Protein AF-A0A0G1AFI8-F1 (afdb_monomer_lite)

Radius of gyration: 30.4 Å; chains: 1; bounding box: 44×52×90 Å

pLDDT: mean 73.6, std 10.45, range [52.62, 89.81]

Structure (mmCIF, N/CA/C/O backbone):
data_AF-A0A0G1AFI8-F1
#
_entry.id   AF-A0A0G1AFI8-F1
#
loop_
_atom_site.group_PDB
_atom_site.id
_atom_site.type_symbol
_atom_site.label_atom_id
_atom_site.label_alt_id
_atom_site.label_comp_id
_atom_site.label_asym_id
_atom_site.label_entity_id
_atom_site.label_seq_id
_atom_site.pdbx_PDB_ins_code
_atom_site.Cartn_x
_atom_site.Cartn_y
_atom_site.Cartn_z
_atom_site.occupancy
_atom_site.B_iso_or_equiv
_atom_site.auth_seq_id
_atom_site.auth_comp_id
_atom_site.auth_asym_id
_atom_site.auth_atom_id
_atom_site.pdbx_PDB_model_num
ATOM 1 N N . MET A 1 1 ? 7.848 -10.551 -7.841 1.00 52.62 1 MET A N 1
ATOM 2 C CA . MET A 1 1 ? 8.660 -10.180 -9.027 1.00 52.62 1 MET A CA 1
ATOM 3 C C . MET A 1 1 ? 7.864 -10.188 -10.331 1.00 52.62 1 MET A C 1
ATOM 5 O O . MET A 1 1 ? 7.995 -9.228 -11.077 1.00 52.62 1 MET A O 1
ATOM 9 N N . ALA A 1 2 ? 7.008 -11.188 -10.592 1.00 66.38 2 ALA A N 1
ATOM 10 C CA . ALA A 1 2 ? 6.223 -11.261 -11.835 1.00 66.38 2 ALA A CA 1
ATOM 11 C C . ALA A 1 2 ? 5.385 -9.996 -12.134 1.00 66.38 2 ALA A C 1
ATOM 13 O O . ALA A 1 2 ? 5.375 -9.529 -13.267 1.00 66.38 2 ALA A O 1
ATOM 14 N N . GLY A 1 3 ? 4.762 -9.383 -11.118 1.00 69.56 3 GLY A N 1
ATOM 15 C CA . GLY A 1 3 ? 3.964 -8.161 -11.298 1.00 69.56 3 GLY A CA 1
ATOM 16 C C . GLY A 1 3 ? 4.764 -6.945 -11.788 1.00 69.56 3 GLY A C 1
ATOM 17 O O . GLY A 1 3 ? 4.351 -6.290 -12.737 1.00 69.56 3 GLY A O 1
ATOM 18 N N . GLY A 1 4 ? 5.933 -6.666 -11.197 1.00 74.06 4 GLY A N 1
ATOM 19 C CA .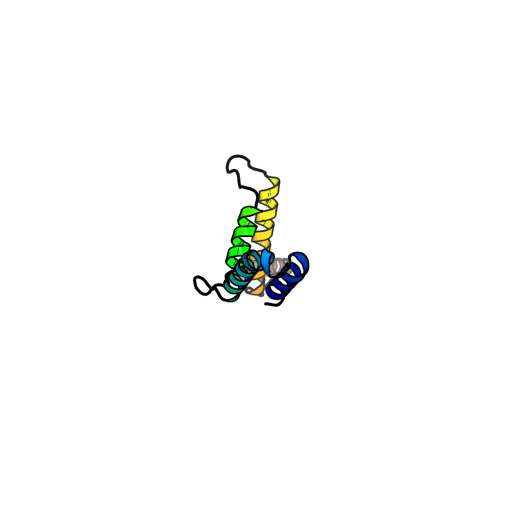 GLY A 1 4 ? 6.783 -5.533 -11.600 1.00 74.06 4 GLY A CA 1
ATOM 20 C C . GLY A 1 4 ? 7.432 -5.726 -12.974 1.00 74.06 4 GLY A C 1
ATOM 21 O O . GLY A 1 4 ? 7.512 -4.784 -13.759 1.00 74.06 4 GLY A O 1
ATOM 22 N N . ALA A 1 5 ? 7.824 -6.962 -13.302 1.00 75.38 5 ALA A N 1
ATOM 23 C CA . ALA A 1 5 ? 8.342 -7.308 -14.625 1.00 75.38 5 ALA A CA 1
ATOM 24 C C . ALA A 1 5 ? 7.262 -7.195 -15.719 1.00 75.38 5 ALA A C 1
ATOM 26 O O . ALA A 1 5 ? 7.533 -6.661 -16.792 1.00 75.38 5 ALA A O 1
ATOM 27 N N . GLY A 1 6 ? 6.026 -7.624 -15.433 1.00 79.38 6 GLY A N 1
ATOM 28 C CA . GLY A 1 6 ? 4.893 -7.482 -16.353 1.00 79.38 6 GLY A CA 1
ATOM 29 C C . GLY A 1 6 ? 4.525 -6.021 -16.622 1.00 79.38 6 GLY A C 1
ATOM 30 O O . GLY A 1 6 ? 4.312 -5.643 -17.771 1.00 79.38 6 GLY A O 1
ATOM 31 N N . LEU A 1 7 ? 4.527 -5.175 -15.588 1.00 73.75 7 LEU A N 1
ATOM 32 C CA . LEU A 1 7 ? 4.255 -3.738 -15.723 1.00 73.75 7 LEU A CA 1
ATOM 33 C C . LEU A 1 7 ? 5.344 -3.031 -16.546 1.00 73.75 7 LEU A C 1
ATOM 35 O O . LEU A 1 7 ? 5.030 -2.262 -17.450 1.00 73.75 7 LEU A O 1
ATOM 39 N N . CYS A 1 8 ? 6.616 -3.361 -16.302 1.00 72.19 8 CYS A N 1
ATOM 40 C CA . CYS A 1 8 ? 7.747 -2.887 -17.104 1.00 72.19 8 CYS A CA 1
ATOM 41 C C . CYS A 1 8 ? 7.603 -3.270 -18.590 1.00 72.19 8 CYS A C 1
ATOM 43 O O . CYS A 1 8 ? 7.758 -2.420 -19.468 1.00 72.19 8 CYS A O 1
ATOM 45 N N . PHE A 1 9 ? 7.226 -4.522 -18.873 1.00 77.56 9 PHE A N 1
ATOM 46 C CA . PHE A 1 9 ? 7.022 -5.005 -20.240 1.00 77.56 9 PHE A CA 1
ATOM 47 C C . PHE A 1 9 ? 5.867 -4.288 -20.952 1.00 77.56 9 PHE A C 1
ATOM 49 O O . PHE A 1 9 ? 6.010 -3.899 -22.109 1.00 77.56 9 PHE A O 1
ATOM 56 N N . VAL A 1 10 ? 4.745 -4.047 -20.263 1.00 79.25 10 VAL A N 1
ATOM 57 C CA . VAL A 1 10 ? 3.608 -3.295 -20.824 1.00 79.25 10 VAL A CA 1
ATOM 58 C C . VAL A 1 10 ? 4.002 -1.853 -21.154 1.00 79.25 10 VAL A C 1
ATOM 60 O O . VAL A 1 10 ? 3.690 -1.385 -22.248 1.00 79.25 10 VAL A O 1
ATOM 63 N N . LEU A 1 11 ? 4.731 -1.160 -20.269 1.00 70.44 11 LEU A N 1
ATOM 64 C CA . LEU A 1 11 ? 5.209 0.204 -20.543 1.00 70.44 11 LEU A CA 1
ATOM 65 C C . LEU A 1 11 ? 6.174 0.255 -21.729 1.00 70.44 11 LEU A C 1
ATOM 67 O O . LEU A 1 11 ? 6.058 1.142 -22.576 1.00 70.44 11 LEU A O 1
ATOM 71 N N . TYR A 1 12 ? 7.096 -0.706 -21.805 1.00 71.25 12 TYR A N 1
ATOM 72 C CA . TYR A 1 12 ? 8.016 -0.835 -22.932 1.00 71.25 12 TYR A CA 1
ATOM 73 C C . TYR A 1 12 ? 7.261 -0.984 -24.261 1.00 71.25 12 TYR A C 1
ATOM 75 O O . TYR A 1 12 ? 7.587 -0.321 -25.246 1.00 71.25 12 TYR A O 1
ATOM 83 N N . LYS A 1 13 ? 6.206 -1.808 -24.267 1.00 74.56 13 LYS A N 1
ATOM 84 C CA . LYS A 1 13 ? 5.384 -2.086 -25.451 1.00 74.56 13 LYS A CA 1
ATOM 85 C C . LYS A 1 13 ? 4.490 -0.906 -25.855 1.00 74.56 13 LYS A C 1
ATOM 87 O O . LYS A 1 13 ? 4.178 -0.785 -27.036 1.00 74.56 13 LYS A O 1
ATOM 92 N N . LEU A 1 14 ? 4.064 -0.070 -24.903 1.00 73.44 14 LEU A N 1
ATOM 93 C CA . LEU A 1 14 ? 3.134 1.039 -25.148 1.00 73.44 14 LEU A CA 1
ATOM 94 C C . LEU A 1 14 ? 3.836 2.327 -25.612 1.00 73.44 14 LEU A C 1
ATOM 96 O O . LEU A 1 14 ? 3.316 3.009 -26.488 1.00 73.44 14 LEU A O 1
ATOM 100 N N . LEU A 1 15 ? 4.992 2.669 -25.025 1.00 67.50 15 LEU A N 1
ATOM 101 C CA . LEU A 1 15 ? 5.605 4.000 -25.179 1.00 67.50 15 LEU A CA 1
ATOM 102 C C . LEU A 1 15 ? 6.921 4.005 -25.982 1.00 67.50 15 LEU A C 1
ATOM 104 O O . LEU A 1 15 ? 7.432 5.071 -26.325 1.00 67.50 15 LEU A O 1
ATOM 108 N N . GLY A 1 16 ? 7.471 2.828 -26.301 1.00 66.06 16 GLY A N 1
ATOM 109 C CA . GLY A 1 16 ? 8.782 2.695 -26.940 1.00 66.06 16 GLY A CA 1
ATOM 110 C C . GLY A 1 16 ? 9.945 3.025 -25.991 1.00 66.06 16 GLY A C 1
ATOM 111 O O . GLY A 1 16 ? 9.790 3.718 -24.986 1.00 66.06 16 GLY A O 1
ATOM 112 N N . LEU A 1 17 ? 11.144 2.511 -26.292 1.00 66.38 17 LEU A N 1
ATOM 113 C CA . LEU A 1 17 ? 12.289 2.531 -25.364 1.00 66.38 17 LEU A CA 1
ATOM 114 C C . LEU A 1 17 ? 12.752 3.952 -24.985 1.00 66.38 17 LEU A C 1
ATOM 116 O O . LEU A 1 17 ? 13.182 4.166 -23.860 1.00 66.38 17 LEU A O 1
ATOM 120 N N . ILE A 1 18 ? 12.635 4.924 -25.895 1.00 68.50 18 ILE A N 1
ATOM 121 C CA . ILE A 1 18 ? 13.213 6.268 -25.724 1.00 68.50 18 ILE A CA 1
ATOM 122 C C . ILE A 1 18 ? 12.359 7.138 -24.787 1.00 68.50 18 ILE A C 1
ATOM 124 O O . ILE A 1 18 ? 12.884 7.701 -23.831 1.00 68.50 18 ILE A O 1
ATOM 128 N N . TRP A 1 19 ? 11.040 7.205 -25.002 1.00 74.44 19 TRP A N 1
ATOM 129 C CA . TRP A 1 19 ? 10.134 7.940 -24.104 1.00 74.44 19 TRP A CA 1
ATOM 130 C C . TRP A 1 19 ? 9.779 7.144 -22.842 1.00 74.44 19 TRP A C 1
ATOM 132 O O . TRP A 1 19 ? 9.490 7.727 -21.797 1.00 74.44 19 TRP A O 1
ATOM 142 N N . GLY A 1 20 ? 9.824 5.811 -22.919 1.00 74.00 20 GLY A N 1
ATOM 143 C CA . GLY A 1 20 ? 9.515 4.910 -21.813 1.00 74.00 20 GLY A CA 1
ATOM 144 C C . GLY A 1 20 ? 10.646 4.707 -20.805 1.00 74.00 20 GLY A C 1
ATOM 145 O O . GLY A 1 20 ? 10.359 4.290 -19.688 1.00 74.00 20 GLY A O 1
ATOM 146 N N . ALA A 1 21 ? 11.908 5.007 -21.135 1.00 80.19 21 ALA A N 1
ATOM 147 C CA . ALA A 1 21 ? 13.049 4.691 -20.265 1.00 80.19 21 ALA A CA 1
ATOM 148 C C . ALA A 1 21 ? 12.934 5.295 -18.855 1.00 80.19 21 ALA A C 1
ATOM 150 O O . ALA A 1 21 ? 13.162 4.599 -17.868 1.00 80.19 21 ALA A O 1
ATOM 151 N N . ILE A 1 22 ? 12.536 6.566 -18.749 1.00 85.44 22 ILE A N 1
ATOM 152 C CA . ILE A 1 22 ? 12.399 7.274 -17.466 1.00 85.44 22 ILE A CA 1
ATOM 153 C C . ILE A 1 22 ? 11.309 6.636 -16.580 1.00 85.44 22 ILE A C 1
ATOM 155 O O . ILE A 1 22 ? 11.623 6.242 -15.452 1.00 85.44 22 ILE A O 1
ATOM 159 N N . PRO A 1 23 ? 10.049 6.474 -17.041 1.00 82.12 23 PRO A N 1
ATOM 160 C CA . PRO A 1 23 ? 9.017 5.844 -16.218 1.00 82.12 23 PRO A CA 1
ATOM 161 C C . PRO A 1 23 ? 9.302 4.362 -15.945 1.00 82.12 23 PRO A C 1
ATOM 163 O O . PRO A 1 23 ? 9.025 3.886 -14.844 1.00 82.12 23 PRO A O 1
ATOM 166 N N . ILE A 1 24 ? 9.907 3.639 -16.894 1.00 81.62 24 ILE A N 1
ATOM 167 C CA . ILE A 1 24 ? 10.320 2.243 -16.700 1.00 81.62 24 ILE A CA 1
ATOM 168 C C . ILE A 1 24 ? 11.349 2.138 -15.575 1.00 81.62 24 ILE A C 1
ATOM 170 O O . ILE A 1 24 ? 11.189 1.296 -14.693 1.00 81.62 24 ILE A O 1
ATOM 174 N N . LEU A 1 25 ? 12.368 3.002 -15.563 1.00 85.94 25 LEU A N 1
ATOM 175 C CA . LEU A 1 25 ? 13.397 2.998 -14.525 1.00 85.94 25 LEU A CA 1
ATOM 176 C C . LEU A 1 25 ? 12.802 3.310 -13.145 1.00 85.94 25 LEU A C 1
ATOM 178 O O . LEU A 1 25 ? 13.134 2.640 -12.167 1.00 85.94 25 LEU A O 1
ATOM 182 N N . ALA A 1 26 ? 11.872 4.266 -13.073 1.00 86.94 26 ALA A N 1
ATOM 183 C CA . ALA A 1 26 ? 11.169 4.596 -11.836 1.00 86.94 26 ALA A CA 1
ATOM 184 C C . ALA A 1 26 ? 10.345 3.408 -11.304 1.00 86.94 26 ALA A C 1
ATOM 186 O O . ALA A 1 26 ? 10.443 3.057 -10.129 1.00 86.94 26 ALA A O 1
ATOM 187 N N . ILE A 1 27 ? 9.573 2.744 -12.169 1.00 84.69 27 ILE A N 1
ATOM 188 C CA . ILE A 1 27 ? 8.720 1.599 -11.801 1.00 84.69 27 ILE A CA 1
ATOM 189 C C . ILE A 1 27 ? 9.550 0.359 -11.468 1.00 84.69 27 ILE A C 1
ATOM 191 O O . ILE A 1 27 ? 9.211 -0.382 -10.539 1.00 84.69 27 ILE A O 1
ATOM 195 N N . ALA A 1 28 ? 10.647 0.137 -12.192 1.00 84.44 28 ALA A N 1
ATOM 196 C CA . ALA A 1 28 ? 11.589 -0.935 -11.912 1.00 84.44 28 ALA A CA 1
ATOM 197 C C . ALA A 1 28 ? 12.249 -0.726 -10.544 1.00 84.44 28 ALA A C 1
ATOM 199 O O . ALA A 1 28 ? 12.205 -1.630 -9.709 1.00 84.44 28 ALA A O 1
ATOM 200 N N . GLY A 1 29 ? 12.768 0.478 -10.274 1.00 86.50 29 GLY A N 1
ATOM 201 C CA . GLY A 1 29 ? 13.347 0.841 -8.979 1.00 86.50 29 GLY A CA 1
ATOM 202 C C . GLY A 1 29 ? 12.341 0.705 -7.836 1.00 86.50 29 GLY A C 1
ATOM 203 O O . GLY A 1 29 ? 12.639 0.088 -6.814 1.00 86.50 29 GLY A O 1
ATOM 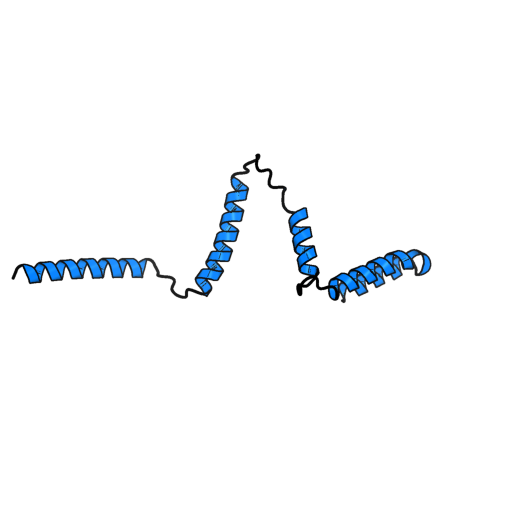204 N N . PHE A 1 30 ? 11.112 1.179 -8.040 1.00 84.56 30 PHE A N 1
ATOM 205 C CA . PHE A 1 30 ? 10.033 1.048 -7.063 1.00 84.56 30 PHE A CA 1
ATOM 206 C C . PHE A 1 30 ? 9.655 -0.417 -6.793 1.00 84.56 30 PHE A C 1
ATOM 208 O O . PHE A 1 30 ? 9.501 -0.820 -5.642 1.00 84.56 30 PHE A O 1
ATOM 215 N N . SER A 1 31 ? 9.566 -1.250 -7.834 1.00 83.81 31 SER A N 1
ATOM 216 C CA . SER A 1 31 ? 9.270 -2.685 -7.696 1.00 83.81 31 SER A CA 1
ATOM 217 C C . SER A 1 31 ? 10.371 -3.438 -6.945 1.00 83.81 31 SER A C 1
ATOM 219 O O . SER A 1 31 ? 10.088 -4.351 -6.159 1.00 83.81 31 SER A O 1
ATOM 221 N N . LEU A 1 32 ? 11.626 -3.052 -7.184 1.00 83.25 32 LEU A N 1
ATOM 222 C CA . LEU A 1 32 ? 12.794 -3.616 -6.516 1.00 83.25 32 LEU A CA 1
ATOM 223 C C . LEU A 1 32 ? 12.808 -3.214 -5.039 1.00 83.25 32 LEU A C 1
ATOM 225 O O . LEU A 1 32 ? 12.986 -4.070 -4.173 1.00 83.25 32 LEU A O 1
ATOM 229 N N . MET A 1 33 ? 12.495 -1.948 -4.749 1.00 83.38 33 MET A N 1
ATOM 230 C CA . MET A 1 33 ? 12.296 -1.460 -3.388 1.00 83.38 33 MET A CA 1
ATOM 231 C C . MET A 1 33 ? 11.169 -2.231 -2.689 1.00 83.38 33 MET A C 1
ATOM 233 O O . MET A 1 33 ? 11.390 -2.753 -1.608 1.00 83.38 33 MET A O 1
ATOM 237 N N . LEU A 1 34 ? 10.008 -2.444 -3.316 1.00 79.69 34 LEU A N 1
ATOM 238 C CA . LEU A 1 34 ? 8.921 -3.226 -2.701 1.00 79.69 34 LEU A CA 1
ATOM 239 C C . LEU A 1 34 ? 9.314 -4.651 -2.307 1.00 79.69 34 LEU A C 1
ATOM 241 O O . LEU A 1 34 ? 8.826 -5.172 -1.304 1.00 79.69 34 LEU A O 1
ATOM 245 N N . THR A 1 35 ? 10.141 -5.292 -3.131 1.00 78.12 35 THR A N 1
ATOM 246 C CA . THR A 1 35 ? 10.496 -6.704 -2.957 1.00 78.12 35 THR A CA 1
ATOM 247 C C . THR A 1 35 ? 11.652 -6.887 -1.977 1.00 78.12 35 THR A C 1
ATOM 249 O O . THR A 1 35 ? 11.625 -7.810 -1.164 1.00 78.12 35 THR A O 1
ATOM 252 N N . PHE A 1 36 ? 12.672 -6.030 -2.052 1.00 79.44 36 PHE A N 1
ATOM 253 C CA . PHE A 1 36 ? 13.919 -6.214 -1.308 1.00 79.44 36 PHE A CA 1
ATOM 254 C C . PHE A 1 36 ? 14.078 -5.267 -0.120 1.00 79.44 36 PHE A C 1
ATOM 256 O O . PHE A 1 36 ? 14.806 -5.598 0.817 1.00 79.44 36 PHE A O 1
ATOM 263 N N . TYR A 1 37 ? 13.393 -4.122 -0.108 1.00 79.31 37 TYR A N 1
ATOM 264 C CA . TYR A 1 37 ? 13.441 -3.208 1.026 1.00 79.31 37 TYR A CA 1
ATOM 265 C C . TYR A 1 37 ? 12.622 -3.789 2.182 1.00 79.31 37 TYR A C 1
ATOM 267 O O . TYR A 1 37 ? 11.441 -4.108 2.049 1.00 79.31 37 TYR A O 1
ATOM 275 N N . ARG A 1 38 ? 13.271 -3.965 3.332 1.00 74.81 38 ARG A N 1
ATOM 276 C CA . ARG A 1 38 ? 12.654 -4.475 4.561 1.00 74.81 38 ARG A CA 1
ATOM 277 C C . ARG A 1 38 ? 12.979 -3.550 5.725 1.00 74.81 38 ARG A C 1
ATOM 279 O O . ARG A 1 38 ? 13.935 -3.809 6.457 1.00 74.81 38 ARG A O 1
ATOM 286 N N . PRO A 1 39 ? 12.218 -2.460 5.913 1.00 72.62 39 PRO A N 1
ATOM 287 C CA . PRO A 1 39 ? 12.395 -1.631 7.090 1.00 72.62 39 PRO A CA 1
ATOM 288 C C . PRO A 1 39 ? 12.027 -2.445 8.340 1.00 72.62 39 PRO A C 1
ATOM 290 O O . PRO A 1 39 ? 10.948 -3.033 8.428 1.00 72.62 39 PRO A O 1
ATOM 293 N N . ASN A 1 40 ? 12.945 -2.494 9.308 1.00 76.81 40 ASN A N 1
ATOM 294 C CA . ASN A 1 40 ? 12.738 -3.129 10.612 1.00 76.81 40 ASN A CA 1
ATOM 295 C C . ASN A 1 40 ? 12.338 -4.624 10.548 1.00 76.81 40 ASN A C 1
ATOM 297 O O . ASN A 1 40 ? 11.423 -5.061 11.245 1.00 76.81 40 ASN A O 1
ATOM 301 N N . ASN A 1 41 ? 12.985 -5.404 9.670 1.00 76.38 41 ASN A N 1
ATOM 302 C CA . ASN A 1 41 ? 12.709 -6.833 9.426 1.00 76.38 41 ASN A CA 1
ATOM 303 C C . ASN A 1 41 ? 11.279 -7.170 8.961 1.00 76.38 41 ASN A C 1
ATOM 305 O O . ASN A 1 41 ? 10.932 -8.348 8.854 1.00 76.38 41 ASN A O 1
ATOM 309 N N . LYS A 1 42 ? 10.451 -6.175 8.624 1.00 78.94 42 LYS A N 1
ATOM 310 C CA . LYS A 1 42 ? 9.114 -6.400 8.064 1.00 78.94 42 LYS A CA 1
ATOM 311 C C . LYS A 1 42 ? 9.122 -6.173 6.550 1.00 78.94 42 LYS A C 1
ATOM 313 O O . LYS A 1 42 ? 9.781 -5.246 6.078 1.00 78.94 42 LYS A O 1
ATOM 318 N N . PRO A 1 43 ? 8.410 -7.006 5.771 1.00 83.06 43 PRO A N 1
ATOM 319 C CA . PRO A 1 43 ? 8.270 -6.801 4.332 1.00 83.06 43 PRO A CA 1
ATOM 320 C C . PRO A 1 43 ? 7.584 -5.458 4.052 1.00 83.06 43 PRO A C 1
ATOM 322 O O . PRO A 1 43 ? 6.553 -5.148 4.651 1.00 83.06 43 PRO A O 1
ATOM 325 N N . PHE A 1 44 ? 8.153 -4.654 3.144 1.00 81.00 44 PHE A N 1
ATOM 326 C CA . PHE A 1 44 ? 7.643 -3.316 2.805 1.00 81.00 44 PHE A CA 1
ATOM 327 C C . PHE A 1 44 ? 6.200 -3.337 2.290 1.00 81.00 44 PHE A C 1
ATOM 329 O O . PHE A 1 44 ? 5.462 -2.371 2.479 1.00 81.00 44 PHE A O 1
ATOM 336 N N . ILE A 1 45 ? 5.757 -4.469 1.733 1.00 82.62 45 ILE A N 1
ATOM 337 C CA . ILE A 1 45 ? 4.361 -4.675 1.338 1.00 82.62 45 ILE A CA 1
ATOM 338 C C . ILE A 1 45 ? 3.387 -4.444 2.502 1.00 82.62 45 ILE A C 1
ATOM 340 O O . ILE A 1 45 ? 2.363 -3.802 2.300 1.00 82.62 45 ILE A O 1
ATOM 344 N N . ASN A 1 46 ? 3.740 -4.843 3.729 1.00 84.19 46 ASN A N 1
ATOM 345 C CA . ASN A 1 46 ? 2.889 -4.651 4.905 1.00 84.19 46 ASN A CA 1
ATOM 346 C C . ASN A 1 46 ? 2.788 -3.169 5.285 1.00 84.19 46 ASN A C 1
ATOM 348 O O . ASN A 1 46 ? 1.766 -2.722 5.800 1.00 84.19 46 ASN A O 1
ATOM 352 N N . MET A 1 47 ? 3.850 -2.395 5.042 1.00 85.06 47 MET A N 1
ATOM 353 C CA . MET A 1 47 ? 3.846 -0.953 5.281 1.00 85.06 47 MET A CA 1
ATOM 354 C C . MET A 1 47 ? 2.939 -0.238 4.277 1.00 85.06 47 MET A C 1
ATOM 356 O 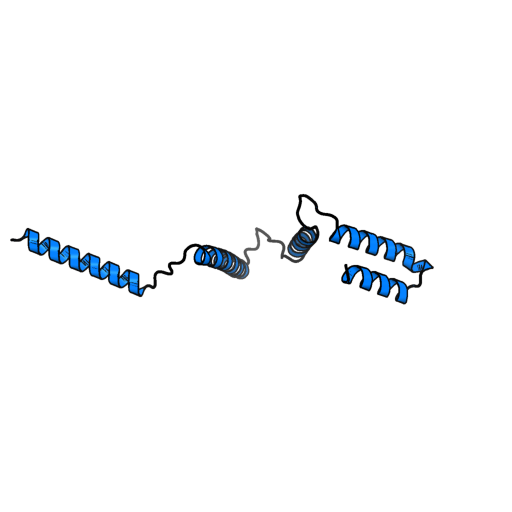O . MET A 1 47 ? 2.139 0.609 4.673 1.00 85.06 47 MET A O 1
ATOM 360 N N . ILE A 1 48 ? 3.011 -0.621 2.999 1.00 86.81 48 ILE A N 1
ATOM 361 C CA . ILE A 1 48 ? 2.098 -0.117 1.965 1.00 86.81 48 ILE A CA 1
ATOM 362 C C . ILE A 1 48 ? 0.662 -0.524 2.264 1.00 86.81 48 ILE A C 1
ATOM 364 O O . ILE A 1 48 ? -0.226 0.314 2.176 1.00 86.81 48 ILE A O 1
ATOM 368 N N . GLU A 1 49 ? 0.424 -1.775 2.650 1.00 86.94 49 GLU A N 1
ATOM 369 C CA . GLU A 1 49 ? -0.907 -2.259 3.010 1.00 86.94 49 GLU A CA 1
ATOM 370 C C . GLU A 1 49 ? -1.490 -1.455 4.176 1.00 86.94 49 GLU A C 1
ATOM 372 O O . GLU A 1 49 ? -2.634 -1.006 4.111 1.00 86.94 49 GLU A O 1
ATOM 377 N N . ALA A 1 50 ? -0.695 -1.199 5.218 1.00 86.25 50 ALA A N 1
ATOM 378 C CA . ALA A 1 50 ? -1.113 -0.374 6.344 1.00 86.25 50 ALA A CA 1
ATOM 379 C C . ALA A 1 50 ? -1.403 1.076 5.924 1.00 86.25 50 ALA A C 1
ATOM 381 O O . ALA A 1 50 ? -2.418 1.640 6.336 1.00 86.25 50 ALA A O 1
ATOM 382 N N . GLY A 1 51 ? -0.553 1.669 5.080 1.00 86.12 51 GLY A N 1
ATOM 383 C CA . GLY A 1 51 ? -0.759 3.014 4.537 1.00 86.12 51 GLY A CA 1
ATOM 384 C C . GLY A 1 51 ? -2.007 3.109 3.657 1.00 86.12 51 GLY A C 1
ATOM 385 O O . GLY A 1 51 ? -2.810 4.026 3.814 1.00 86.12 51 GLY A O 1
ATOM 386 N N . PHE A 1 52 ? -2.224 2.121 2.789 1.00 88.75 52 PHE A N 1
ATOM 387 C CA . PHE A 1 52 ? -3.406 2.027 1.938 1.00 88.75 52 PHE A CA 1
ATOM 388 C C . PHE A 1 52 ? -4.671 1.851 2.777 1.00 88.75 52 PHE A C 1
ATOM 390 O O . PHE A 1 52 ? -5.635 2.595 2.616 1.00 88.75 52 PHE A O 1
ATOM 397 N N . LYS A 1 53 ? -4.641 0.941 3.757 1.00 86.25 53 LYS A N 1
ATOM 398 C CA . LYS A 1 53 ? -5.730 0.753 4.719 1.00 86.25 53 LYS A CA 1
ATOM 399 C C . LYS A 1 53 ? -6.019 2.043 5.474 1.00 86.25 53 LYS A C 1
ATOM 401 O O . LYS A 1 53 ? -7.184 2.367 5.645 1.00 86.25 53 LYS A O 1
ATOM 406 N N . TYR A 1 54 ? -5.004 2.793 5.898 1.00 84.38 54 TYR A N 1
ATOM 407 C CA . TYR A 1 54 ? -5.193 4.092 6.546 1.00 84.38 54 TYR A CA 1
ATOM 408 C C . TYR A 1 54 ? -5.847 5.119 5.612 1.00 84.38 54 TYR A C 1
ATOM 410 O O . TYR A 1 54 ? -6.758 5.824 6.036 1.00 84.38 54 TYR A O 1
ATOM 418 N N . PHE A 1 55 ? -5.429 5.170 4.346 1.00 86.44 55 PHE A N 1
ATOM 419 C CA . PHE A 1 55 ? -5.974 6.101 3.359 1.00 86.44 55 PHE A CA 1
ATOM 420 C C . PHE A 1 55 ? -7.430 5.786 2.982 1.00 86.44 55 PHE A C 1
ATOM 422 O O . PHE A 1 55 ? -8.255 6.691 2.888 1.00 86.44 55 PHE A O 1
ATOM 429 N N . THR A 1 56 ? -7.766 4.505 2.800 1.00 86.25 56 THR A N 1
ATOM 430 C CA . THR A 1 56 ? -9.131 4.056 2.476 1.00 86.25 56 THR A CA 1
ATOM 431 C C . THR A 1 56 ? -10.049 4.036 3.700 1.00 86.25 56 THR A C 1
ATOM 433 O O . THR A 1 56 ? -11.274 4.104 3.566 1.00 86.25 56 THR A O 1
ATOM 436 N N . LYS A 1 57 ? -9.497 3.928 4.914 1.00 77.81 57 LYS A N 1
ATOM 437 C CA . LYS A 1 57 ? -10.301 3.930 6.137 1.00 77.81 57 LYS A CA 1
ATOM 438 C C . LYS A 1 57 ? -10.907 5.316 6.340 1.00 77.81 57 LYS A C 1
ATOM 440 O O . LYS A 1 57 ? -10.234 6.339 6.263 1.00 77.81 57 LYS A O 1
ATOM 445 N N . ASN A 1 58 ? -12.205 5.341 6.634 1.00 73.31 58 ASN A N 1
ATOM 446 C CA . ASN A 1 58 ? -12.906 6.585 6.931 1.00 73.31 58 ASN A CA 1
ATOM 447 C C . ASN A 1 58 ? -12.217 7.320 8.084 1.00 73.31 58 ASN A C 1
ATOM 449 O O . ASN A 1 58 ? -11.949 6.721 9.131 1.00 73.31 58 ASN A O 1
ATOM 453 N N . LYS A 1 59 ? -11.972 8.623 7.897 1.00 72.00 59 LYS A N 1
ATOM 454 C CA . LYS A 1 59 ? -11.465 9.498 8.954 1.00 72.00 59 LYS A CA 1
ATOM 455 C C . LYS A 1 59 ? -12.435 9.417 10.128 1.00 72.00 59 LYS A C 1
ATOM 457 O O . LYS A 1 59 ? -13.612 9.754 9.995 1.00 72.00 59 LYS A O 1
ATOM 462 N N . LEU A 1 60 ? -11.953 8.900 11.256 1.00 66.69 60 LEU A N 1
ATOM 463 C CA . LEU A 1 60 ? -12.750 8.757 12.465 1.00 66.69 60 LEU A CA 1
ATOM 464 C C . LEU A 1 60 ? -12.918 10.150 13.072 1.00 66.69 60 LEU A C 1
ATOM 466 O O . LEU A 1 60 ? -12.120 10.596 13.892 1.00 66.69 60 LEU A O 1
ATOM 470 N N . TYR A 1 61 ? -13.933 10.874 12.611 1.00 69.50 61 TYR A N 1
ATOM 471 C CA . TYR A 1 61 ? -14.321 12.132 13.225 1.00 69.50 61 TYR A CA 1
ATOM 472 C C . TYR A 1 61 ? -14.806 11.827 14.641 1.00 69.50 61 TYR A C 1
ATOM 474 O O . TYR A 1 61 ? -15.902 11.306 14.831 1.00 69.50 61 TYR A O 1
ATOM 482 N N . ILE A 1 62 ? -13.990 12.172 15.638 1.00 69.31 62 ILE A N 1
ATOM 483 C CA . ILE A 1 62 ? -14.279 11.992 17.074 1.00 69.31 62 ILE A CA 1
ATOM 484 C C . ILE A 1 62 ? -15.631 12.607 17.478 1.00 69.31 62 ILE A C 1
ATOM 486 O O . ILE A 1 62 ? -16.260 12.171 18.441 1.00 69.31 62 ILE A O 1
ATOM 490 N N . TRP A 1 63 ? -16.093 13.600 16.715 1.00 71.75 63 TRP A N 1
ATOM 491 C CA . TRP A 1 63 ? -17.345 14.314 16.944 1.00 71.75 63 TRP A CA 1
ATOM 492 C C . TRP A 1 63 ? -18.570 13.686 16.254 1.00 71.75 63 TRP A C 1
ATOM 494 O O . TRP A 1 63 ? -19.691 13.836 16.736 1.00 71.75 63 TRP A O 1
ATOM 504 N N . LYS A 1 64 ? -18.386 12.917 15.171 1.00 62.34 64 LYS A N 1
ATOM 505 C CA . LYS A 1 64 ? -19.484 12.273 14.434 1.00 62.34 64 LYS A CA 1
ATOM 506 C C . LYS A 1 64 ? -19.576 10.802 14.840 1.00 62.34 64 LYS A C 1
ATOM 508 O O . LYS A 1 64 ? -19.003 9.920 14.204 1.00 62.34 64 LYS A O 1
ATOM 513 N N . LYS A 1 65 ? -20.285 10.542 15.944 1.00 62.78 65 LYS A N 1
ATOM 514 C CA . LYS A 1 65 ? -20.559 9.185 16.445 1.00 62.78 65 LYS A CA 1
ATOM 515 C C . LYS A 1 65 ? -21.572 8.482 15.539 1.00 62.78 65 LYS A C 1
ATOM 517 O O . LYS A 1 65 ? -22.761 8.438 15.838 1.00 62.78 65 LYS A O 1
ATOM 522 N N . ASP A 1 66 ? -21.083 7.920 14.443 1.00 64.75 66 ASP A N 1
ATOM 523 C CA . ASP A 1 66 ? -21.829 6.983 13.607 1.00 64.75 66 ASP A CA 1
ATOM 524 C C . ASP A 1 66 ? -22.021 5.677 14.406 1.00 64.75 66 ASP A C 1
ATOM 526 O O . ASP A 1 66 ? -21.119 4.837 14.507 1.00 64.75 66 ASP A O 1
ATOM 530 N N . LYS A 1 67 ? -23.165 5.557 15.095 1.00 59.84 67 LYS A N 1
ATOM 531 C CA . LYS A 1 67 ? -23.434 4.480 16.069 1.00 59.84 67 LYS A CA 1
ATOM 532 C C . LYS A 1 67 ? -23.404 3.085 15.428 1.00 59.84 67 LYS A C 1
ATOM 534 O O . LYS A 1 67 ? -23.030 2.121 16.099 1.00 59.84 67 LYS A O 1
ATOM 539 N N . ASP A 1 68 ? -23.697 2.994 14.133 1.00 61.03 68 ASP A N 1
ATOM 540 C CA . ASP A 1 68 ? -23.815 1.722 13.419 1.00 61.03 68 ASP A CA 1
ATOM 541 C C . ASP A 1 68 ? -22.461 1.140 12.990 1.00 61.03 68 ASP A C 1
ATOM 543 O O . ASP A 1 68 ? -22.258 -0.075 13.048 1.00 61.03 68 ASP A O 1
ATOM 547 N N . LYS A 1 69 ? -21.473 1.981 12.650 1.00 60.56 69 LYS A N 1
ATOM 548 C CA . LYS A 1 69 ? -20.145 1.491 12.229 1.00 60.56 69 LYS A CA 1
ATOM 549 C C . LYS A 1 69 ? -19.294 0.988 13.395 1.00 60.56 69 LYS A C 1
ATOM 551 O O . LYS A 1 69 ? -18.577 0.001 13.245 1.00 60.56 69 LYS A O 1
ATOM 556 N N . ILE A 1 70 ? -19.412 1.605 14.574 1.00 60.06 70 ILE A N 1
ATOM 557 C CA . ILE A 1 70 ? -18.638 1.206 15.763 1.00 60.06 70 ILE A CA 1
ATOM 558 C C . ILE A 1 70 ? -19.090 -0.167 16.288 1.00 60.06 70 ILE A C 1
ATOM 560 O O . ILE A 1 70 ? -18.267 -0.939 16.785 1.00 60.06 70 ILE A O 1
ATOM 564 N N . LYS A 1 71 ? -20.383 -0.503 16.174 1.00 59.50 71 LYS A N 1
ATOM 565 C CA . LYS A 1 71 ? -20.896 -1.815 16.596 1.00 59.50 71 LYS A CA 1
ATOM 566 C C . LYS A 1 71 ? -20.302 -2.937 15.742 1.00 59.50 71 LYS A C 1
ATOM 568 O O . LYS A 1 71 ? -19.851 -3.927 16.306 1.00 59.50 71 LYS A O 1
ATOM 573 N N . ASN A 1 72 ? -20.231 -2.743 14.425 1.00 62.03 72 ASN A N 1
ATOM 574 C CA . ASN A 1 72 ? -19.724 -3.747 13.488 1.00 62.03 72 ASN A CA 1
ATOM 575 C C . ASN A 1 72 ? -18.209 -3.967 13.611 1.00 62.03 72 ASN A C 1
ATOM 577 O O . ASN A 1 72 ? -17.776 -5.115 13.668 1.00 62.03 72 ASN A O 1
ATOM 581 N N . ASP A 1 73 ? -17.412 -2.900 13.741 1.00 63.91 73 ASP A N 1
ATOM 582 C CA . ASP A 1 73 ? -15.953 -3.024 13.911 1.00 63.91 73 ASP A CA 1
ATOM 583 C C . ASP A 1 73 ? -15.587 -3.661 15.260 1.00 63.91 73 ASP A C 1
ATOM 585 O O . ASP A 1 73 ? -14.720 -4.533 15.316 1.00 63.91 73 ASP A O 1
ATOM 589 N N . ARG A 1 74 ? -16.292 -3.311 16.349 1.00 60.81 74 ARG A N 1
ATOM 590 C CA . ARG A 1 74 ? -16.092 -3.978 17.647 1.00 60.81 74 ARG A CA 1
ATOM 591 C C . ARG A 1 74 ? -16.497 -5.444 17.613 1.00 60.81 74 ARG A C 1
ATOM 593 O O . ARG A 1 74 ? -15.801 -6.257 18.206 1.00 60.81 74 ARG A O 1
ATOM 600 N N . MET A 1 75 ? -17.575 -5.793 16.911 1.00 59.31 75 MET A N 1
ATOM 601 C CA . MET A 1 75 ? -17.983 -7.192 16.750 1.00 59.31 75 MET A CA 1
ATOM 602 C C . MET A 1 75 ? -16.955 -7.984 15.935 1.00 59.31 75 MET A C 1
ATOM 604 O O . MET A 1 75 ? -16.679 -9.132 16.263 1.00 59.31 75 MET A O 1
ATOM 608 N N . ARG A 1 76 ? -16.342 -7.368 14.914 1.00 63.44 76 ARG A N 1
ATOM 609 C CA . ARG A 1 76 ? -15.294 -8.000 14.099 1.00 63.44 76 ARG A CA 1
ATOM 610 C C . ARG A 1 76 ? -14.014 -8.244 14.893 1.00 63.44 76 ARG A C 1
ATOM 612 O O . ARG A 1 76 ? -13.539 -9.371 14.910 1.00 63.44 76 ARG A O 1
ATOM 619 N N . ILE A 1 77 ? -13.525 -7.227 15.607 1.00 66.88 77 ILE A N 1
ATOM 620 C CA . ILE A 1 77 ? -12.326 -7.335 16.455 1.00 66.88 77 ILE A CA 1
ATOM 621 C C . ILE A 1 77 ? -12.566 -8.319 17.608 1.00 66.88 77 ILE A C 1
ATOM 623 O O . ILE A 1 77 ? -11.697 -9.132 17.912 1.00 66.88 77 ILE A O 1
ATOM 627 N N . ALA A 1 78 ? -13.756 -8.297 18.220 1.00 63.78 78 ALA A N 1
ATOM 628 C CA . ALA A 1 78 ? -14.131 -9.246 19.266 1.00 63.78 78 ALA A CA 1
ATOM 629 C C . ALA A 1 78 ? -14.246 -10.682 18.736 1.00 63.78 78 ALA A C 1
ATOM 631 O O . ALA A 1 78 ? -13.884 -11.608 19.445 1.00 63.78 78 ALA A O 1
ATOM 632 N N . ASN A 1 79 ? -14.721 -10.890 17.505 1.00 63.12 79 ASN A N 1
ATOM 633 C CA . ASN A 1 79 ? -14.788 -12.225 16.909 1.00 63.12 79 ASN A CA 1
ATOM 634 C C . ASN A 1 79 ? -13.403 -12.756 16.522 1.00 63.12 79 ASN A C 1
ATOM 636 O O . ASN A 1 79 ? -13.143 -13.935 16.719 1.00 63.12 79 ASN A O 1
ATOM 640 N N . GLU A 1 80 ? -12.514 -11.906 16.008 1.00 62.34 80 GLU A N 1
ATOM 641 C CA . GLU A 1 80 ? -11.141 -12.279 15.639 1.00 62.34 80 GLU A CA 1
ATOM 642 C C . GLU A 1 80 ? -10.333 -12.675 16.888 1.00 62.34 80 GLU A C 1
ATOM 644 O O . GLU A 1 80 ? -9.843 -13.797 16.974 1.00 62.34 80 GLU A O 1
ATOM 649 N N . SER A 1 81 ? -10.369 -11.843 17.935 1.00 60.84 81 SER A N 1
ATOM 650 C CA . SER A 1 81 ? -9.748 -12.149 19.237 1.00 60.84 81 SER A CA 1
ATOM 651 C C . SER A 1 81 ? -10.410 -13.315 19.983 1.00 60.84 81 SER A C 1
ATOM 653 O O . SER A 1 81 ? -9.728 -14.097 20.641 1.00 60.84 81 SER A O 1
ATOM 655 N N . LYS A 1 82 ? -11.732 -13.493 19.866 1.00 59.72 82 LYS A N 1
ATOM 656 C CA . LYS A 1 82 ? -12.435 -14.654 20.430 1.00 59.72 82 LYS A CA 1
ATOM 657 C C . LYS A 1 82 ? -12.063 -15.945 19.708 1.00 59.72 82 LYS A C 1
ATOM 659 O O . LYS A 1 82 ? -11.937 -16.963 20.371 1.00 59.72 82 LYS A O 1
ATOM 664 N N . ASN A 1 83 ? -11.883 -15.934 18.390 1.00 59.25 83 ASN A N 1
ATOM 665 C CA . ASN A 1 83 ? -11.472 -17.130 17.652 1.00 59.25 83 ASN A CA 1
ATOM 666 C C . ASN A 1 83 ? -10.027 -17.533 17.980 1.00 59.25 83 ASN A C 1
ATOM 668 O O . ASN A 1 83 ? -9.761 -18.722 18.124 1.00 59.25 83 ASN A O 1
ATOM 672 N N . GLU A 1 84 ? -9.130 -16.564 18.177 1.00 59.84 84 GLU A N 1
ATOM 673 C CA . GLU A 1 84 ? -7.757 -16.813 18.640 1.00 59.84 84 GLU A CA 1
ATOM 674 C C . GLU A 1 84 ? -7.737 -17.358 20.079 1.00 59.84 84 GLU A C 1
ATOM 676 O O . GLU A 1 84 ? -7.164 -18.417 20.331 1.00 59.84 84 GLU A O 1
ATOM 681 N N . ALA A 1 85 ? -8.473 -16.730 21.004 1.00 59.06 85 ALA A N 1
ATOM 682 C CA . ALA A 1 85 ? -8.572 -17.194 22.391 1.00 59.06 85 ALA A CA 1
ATOM 683 C C . ALA A 1 85 ? -9.301 -18.546 22.535 1.00 59.06 85 ALA A C 1
ATOM 685 O O . ALA A 1 85 ? -8.975 -19.340 23.414 1.00 59.06 85 ALA A O 1
ATOM 686 N N . MET A 1 86 ? -10.286 -18.842 21.678 1.00 55.22 86 MET A N 1
ATOM 687 C CA . MET A 1 86 ? -10.989 -20.134 21.667 1.00 55.22 86 MET A CA 1
ATOM 688 C C . MET A 1 86 ? -10.178 -21.253 20.999 1.00 55.22 86 MET A C 1
ATOM 690 O O . MET A 1 86 ? -10.451 -22.421 21.272 1.00 55.22 86 MET A O 1
ATOM 694 N N . GLY A 1 87 ? -9.208 -20.917 20.140 1.00 57.38 87 GLY A N 1
ATOM 695 C CA . GLY A 1 87 ? -8.255 -21.875 19.573 1.00 57.38 87 GLY A CA 1
ATOM 696 C C . GLY A 1 87 ? -7.196 -22.326 20.582 1.00 57.38 87 GLY A C 1
ATOM 697 O O . GLY A 1 87 ? -6.770 -23.477 20.541 1.00 57.38 87 GLY A O 1
ATOM 698 N N . GLU A 1 88 ? -6.822 -21.448 21.516 1.00 56.47 88 GLU A N 1
ATOM 699 C CA . GLU A 1 88 ? -5.840 -21.729 22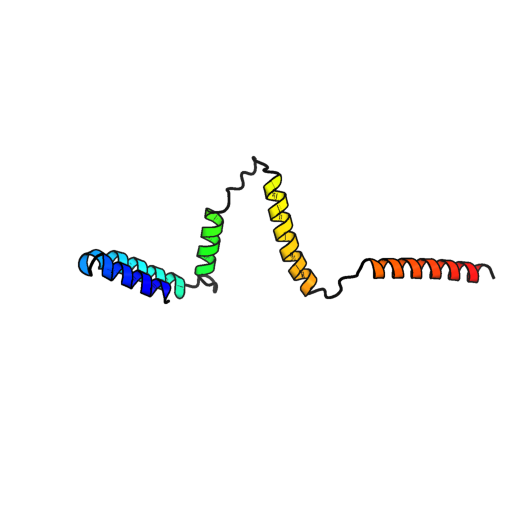.573 1.00 56.47 88 GLU A CA 1
ATOM 700 C C . GLU A 1 88 ? -6.484 -22.348 23.832 1.00 56.47 88 GLU A C 1
ATOM 702 O O . GLU A 1 88 ? -5.899 -23.208 24.489 1.00 56.47 88 GLU A O 1
ATOM 707 N N . LEU A 1 89 ? -7.733 -21.983 24.140 1.00 56.69 89 LEU A N 1
ATOM 708 C CA . LEU A 1 89 ? -8.469 -22.445 25.318 1.00 56.69 89 LEU A CA 1
ATOM 709 C C . LEU A 1 89 ? -9.507 -23.499 24.908 1.00 56.69 89 LEU A C 1
ATOM 711 O O . LEU A 1 89 ? -10.710 -23.245 24.833 1.00 56.69 89 LEU A O 1
ATOM 715 N N . GLY A 1 90 ? -9.008 -24.699 24.604 1.00 53.47 90 GLY A N 1
ATOM 716 C CA . GLY A 1 90 ? -9.749 -25.860 24.098 1.00 53.47 90 GLY A CA 1
ATOM 717 C C . GLY A 1 90 ? -10.799 -26.471 25.037 1.00 53.47 90 GLY A C 1
ATOM 718 O O . GLY A 1 90 ? -10.889 -27.690 25.140 1.00 53.47 90 GLY A O 1
ATOM 719 N N . MET A 1 91 ? -11.628 -25.672 25.711 1.00 57.47 91 MET A N 1
ATOM 720 C CA . MET A 1 91 ? -12.809 -26.151 26.432 1.00 57.47 91 MET A CA 1
ATOM 721 C C . MET A 1 91 ? -13.966 -25.171 26.267 1.00 57.47 91 MET A C 1
ATOM 723 O O . MET A 1 91 ? -14.226 -24.297 27.091 1.00 57.47 91 MET A O 1
ATOM 727 N N . LYS A 1 92 ? -14.732 -25.360 25.192 1.00 60.91 92 LYS A N 1
ATOM 728 C CA . LYS A 1 92 ? -16.051 -24.748 25.051 1.00 60.91 92 LYS A CA 1
ATOM 729 C C . LYS A 1 92 ? -16.993 -25.452 26.039 1.00 60.91 92 LYS A C 1
ATOM 731 O O . LYS A 1 92 ? -17.594 -26.473 25.708 1.00 60.91 92 LYS A O 1
ATOM 736 N N . LEU A 1 93 ? -17.077 -24.954 27.275 1.00 65.69 93 LEU A N 1
ATOM 737 C CA . LEU A 1 93 ? -18.051 -25.425 28.264 1.00 65.69 93 LEU A CA 1
ATOM 738 C C . LEU A 1 93 ? -19.460 -25.176 27.706 1.00 65.69 93 LEU A C 1
ATOM 740 O O . LEU A 1 93 ? -19.958 -24.054 27.690 1.00 65.69 93 LEU A O 1
ATOM 744 N N . SER A 1 94 ? -20.079 -26.230 27.170 1.00 70.25 94 SER A N 1
ATOM 745 C CA . SER A 1 94 ? -21.475 -26.205 26.731 1.00 70.25 94 SER A CA 1
ATOM 746 C C . SER A 1 94 ? -22.364 -25.887 27.932 1.00 70.25 94 SER A C 1
ATOM 748 O O . SER A 1 94 ? -22.150 -26.444 29.008 1.00 70.25 94 SER A O 1
ATOM 750 N N . GLY A 1 95 ? -23.380 -25.036 27.757 1.00 72.94 95 GLY A N 1
ATOM 751 C CA . GLY A 1 95 ? -24.313 -24.661 28.829 1.00 72.94 95 GLY A CA 1
ATOM 752 C C . GLY A 1 95 ? -24.968 -25.860 29.531 1.00 72.94 95 GLY A C 1
ATOM 753 O O . GLY A 1 95 ? -25.324 -25.762 30.701 1.00 72.94 95 GLY A O 1
ATOM 754 N N . SER A 1 96 ? -25.039 -27.019 28.865 1.00 74.62 96 SER A N 1
ATOM 755 C CA . SER A 1 96 ? -25.449 -28.285 29.480 1.00 74.62 96 SER A CA 1
ATOM 756 C C . SER A 1 96 ? -24.531 -28.728 30.629 1.00 74.62 96 SER A C 1
ATOM 758 O O . SER A 1 96 ? -25.033 -29.086 31.685 1.00 74.62 96 SER A O 1
ATOM 760 N N . LYS A 1 97 ? -23.203 -28.617 30.479 1.00 74.25 97 LYS A N 1
ATOM 761 C CA . LYS A 1 97 ? -22.226 -29.019 31.509 1.00 74.25 97 LYS A CA 1
ATOM 762 C C . LYS A 1 97 ? -22.254 -28.109 32.740 1.00 74.25 97 LYS A C 1
ATOM 764 O O . LYS A 1 97 ? -22.066 -28.586 33.851 1.00 74.25 97 LYS A O 1
ATOM 769 N N . LEU A 1 98 ? -22.498 -26.809 32.551 1.00 84.94 98 LEU A N 1
ATOM 770 C CA . LEU A 1 98 ? -22.659 -25.862 33.663 1.00 84.94 98 LEU A CA 1
ATOM 771 C C . LEU A 1 98 ? -23.920 -26.166 34.479 1.00 84.94 98 LEU A C 1
ATOM 773 O O . LEU A 1 98 ? -23.895 -26.076 35.703 1.00 84.94 98 LEU A O 1
ATOM 777 N N . ARG A 1 99 ? -25.006 -26.562 33.805 1.00 83.62 99 ARG A N 1
ATOM 778 C CA . ARG A 1 99 ? -26.256 -26.950 34.464 1.00 83.62 99 ARG A CA 1
ATOM 779 C C . ARG A 1 99 ? -26.108 -28.249 35.255 1.00 83.62 99 ARG A C 1
ATOM 781 O O . ARG A 1 99 ? -26.581 -28.305 36.384 1.00 83.62 99 ARG A O 1
ATOM 788 N N . ASP A 1 100 ? -25.420 -29.244 34.700 1.00 85.62 100 ASP A N 1
ATOM 789 C CA . ASP A 1 100 ? -25.156 -30.506 35.403 1.00 85.62 100 ASP A CA 1
ATOM 790 C C . ASP A 1 100 ? -24.277 -30.285 36.646 1.00 85.62 100 ASP A C 1
ATOM 792 O O . ASP A 1 100 ? -24.509 -30.893 37.689 1.00 85.62 100 ASP A O 1
ATOM 796 N N . LEU A 1 101 ? -23.309 -29.360 36.574 1.00 86.62 101 LEU A N 1
ATOM 797 C CA . LEU A 1 101 ? -22.464 -29.002 37.715 1.00 86.62 101 LEU A CA 1
ATOM 798 C C . LEU A 1 101 ? -23.248 -28.263 38.807 1.00 86.62 101 LEU A C 1
ATOM 800 O O . LEU A 1 101 ? -23.101 -28.583 39.983 1.00 86.62 101 LEU A O 1
ATOM 804 N N . ALA A 1 102 ? -24.099 -27.309 38.421 1.00 88.56 102 ALA A N 1
ATOM 805 C CA . ALA A 1 102 ? -24.973 -26.611 39.360 1.00 88.56 102 ALA A CA 1
ATOM 806 C C . ALA A 1 102 ? -25.925 -27.589 40.068 1.00 88.56 102 ALA A C 1
ATOM 808 O O . ALA A 1 102 ? -26.107 -27.497 41.278 1.00 88.56 102 ALA A O 1
ATOM 809 N N . TRP A 1 103 ? -26.465 -28.566 39.333 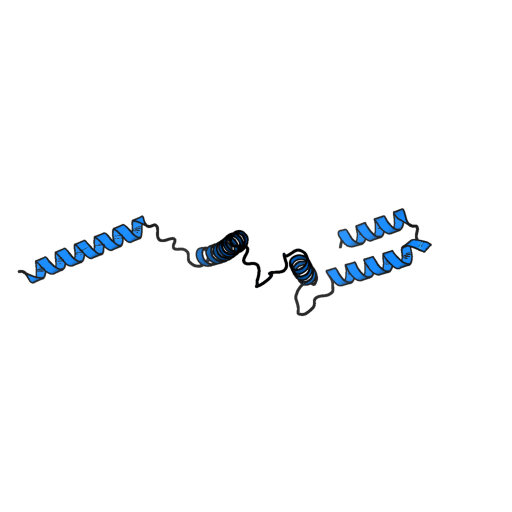1.00 89.56 103 TRP A N 1
ATOM 810 C CA . TRP A 1 103 ? -27.336 -29.592 39.903 1.00 89.56 103 TRP A CA 1
ATOM 811 C C . TRP A 1 103 ? -26.584 -30.539 40.846 1.00 89.56 103 TRP A C 1
ATOM 813 O O . TRP A 1 103 ? -27.065 -30.834 41.936 1.00 89.56 103 TRP A O 1
ATOM 823 N N . SER A 1 104 ? -25.369 -30.964 40.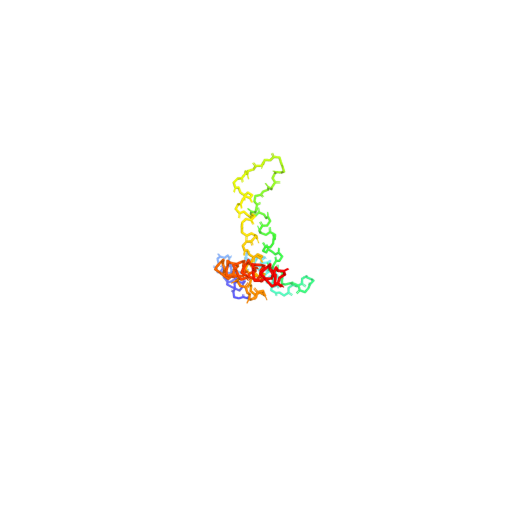480 1.00 87.69 104 SER A N 1
ATOM 824 C CA . SER A 1 104 ? -24.531 -31.782 41.364 1.00 87.69 104 SER A CA 1
ATOM 825 C C . SER A 1 104 ? -24.182 -31.064 42.669 1.00 87.69 104 SER A C 1
ATOM 827 O O . SER A 1 104 ? -24.075 -31.724 43.700 1.00 87.69 104 SER A O 1
ATOM 829 N N . LEU A 1 105 ? -23.978 -29.743 42.633 1.00 89.81 105 LEU A N 1
ATOM 830 C CA . LEU A 1 105 ? -23.655 -28.960 43.825 1.00 89.81 105 LEU A CA 1
ATOM 831 C C . LEU A 1 105 ? -24.849 -28.889 44.790 1.00 89.81 105 LEU A C 1
ATOM 833 O O . LEU A 1 105 ? -24.678 -29.083 45.989 1.00 89.81 105 LEU A O 1
ATOM 837 N N . ASP A 1 106 ? -26.044 -28.665 44.243 1.00 89.25 106 ASP A N 1
ATOM 838 C CA . ASP A 1 106 ? -27.304 -28.577 44.991 1.00 89.25 106 ASP A CA 1
ATOM 839 C C . ASP A 1 106 ? -27.662 -29.914 45.667 1.00 89.25 106 ASP A C 1
ATOM 841 O O . ASP A 1 106 ? -27.997 -29.968 46.850 1.00 89.25 106 ASP A O 1
ATOM 845 N N . VAL A 1 107 ? -27.475 -31.029 44.950 1.00 86.19 107 VAL A N 1
ATOM 846 C CA . VAL A 1 107 ? -27.676 -32.380 45.501 1.00 86.19 107 VAL A CA 1
ATOM 847 C C . VAL A 1 107 ? -26.676 -32.694 46.621 1.00 86.19 107 VAL A C 1
ATOM 849 O O . VAL A 1 107 ? -27.056 -33.304 47.624 1.00 86.19 107 VAL A O 1
ATOM 852 N N . LEU A 1 108 ? -25.410 -32.271 46.489 1.00 83.12 108 LEU A N 1
ATOM 853 C CA . LEU A 1 108 ? -24.418 -32.453 47.554 1.00 83.12 108 LEU A CA 1
ATOM 854 C C . LEU A 1 108 ? -24.806 -31.687 48.824 1.00 83.12 108 LEU A C 1
ATOM 856 O O . LEU A 1 108 ? -24.674 -32.232 49.921 1.00 83.12 108 LEU A O 1
ATOM 860 N N . ASP A 1 109 ? -25.308 -30.462 48.691 1.00 83.38 109 ASP A N 1
ATOM 861 C CA . ASP A 1 109 ? -25.688 -29.642 49.844 1.00 83.38 109 ASP A CA 1
ATOM 862 C C . ASP A 1 109 ? -26.886 -30.246 50.599 1.00 83.38 109 ASP A C 1
ATOM 864 O O . ASP A 1 109 ? -26.874 -30.351 51.829 1.00 83.38 109 ASP A O 1
ATOM 868 N N . LEU A 1 110 ? -27.862 -30.787 49.860 1.00 82.94 110 LEU A N 1
ATOM 869 C CA . LEU A 1 110 ? -28.991 -31.534 50.428 1.00 82.94 110 LEU A CA 1
ATOM 870 C C . LEU A 1 110 ? -28.551 -32.805 51.170 1.00 82.94 110 LEU A C 1
ATOM 872 O O . LEU A 1 110 ? -29.089 -33.108 52.237 1.00 82.94 110 LEU A O 1
ATOM 876 N N . SER A 1 111 ? -27.569 -33.548 50.642 1.00 76.50 111 SER A N 1
ATOM 877 C CA . SER A 1 111 ? -27.027 -34.726 51.341 1.00 76.50 111 SER A CA 1
ATOM 878 C C . SER A 1 111 ? -26.305 -34.348 52.636 1.00 76.50 111 SER A C 1
ATOM 880 O O . SER A 1 111 ? -26.540 -34.961 53.675 1.00 76.50 111 SER A O 1
ATOM 882 N N . LYS A 1 112 ? -25.520 -33.267 52.614 1.00 79.00 112 LYS A N 1
ATOM 883 C CA . LYS A 1 112 ? -24.767 -32.791 53.777 1.00 79.00 112 LYS A CA 1
ATOM 884 C C . LYS A 1 112 ? -25.677 -32.320 54.916 1.00 79.00 112 LYS A C 1
ATOM 886 O O . LYS A 1 112 ? -25.373 -32.565 56.079 1.00 79.00 112 LYS A O 1
ATOM 891 N N . GLN A 1 113 ? -26.803 -31.685 54.588 1.00 73.38 113 GLN A N 1
ATOM 892 C CA . GLN A 1 113 ? -27.831 -31.271 55.555 1.00 73.38 113 GLN A CA 1
ATOM 893 C C . GLN A 1 113 ? -28.528 -32.459 56.238 1.00 73.38 113 GLN A C 1
ATOM 895 O O . GLN A 1 113 ? -28.907 -32.378 57.410 1.00 73.38 113 GLN A O 1
ATOM 900 N N . LYS A 1 114 ? -28.693 -33.571 55.515 1.00 72.50 114 LYS A N 1
ATOM 901 C CA . LYS A 1 114 ? -29.309 -34.793 56.040 1.00 72.50 114 LYS A CA 1
ATOM 902 C C . LYS A 1 114 ? -28.398 -35.501 57.045 1.00 72.50 114 LYS A C 1
ATOM 904 O O . LYS A 1 114 ? -28.890 -35.931 58.082 1.00 72.50 114 LYS A O 1
ATOM 909 N N . ASP A 1 115 ? -27.096 -35.549 56.772 1.00 68.38 115 ASP A N 1
ATOM 910 C CA . ASP A 1 115 ? -26.105 -36.171 57.662 1.00 68.38 115 ASP A CA 1
ATOM 911 C C . ASP A 1 115 ? -25.836 -35.343 58.932 1.00 68.38 115 ASP A C 1
ATOM 913 O O . ASP A 1 115 ? -25.394 -35.890 59.934 1.00 68.38 115 ASP A O 1
ATOM 917 N N . SER A 1 116 ? -26.125 -34.035 58.924 1.00 63.19 116 SER A N 1
ATOM 918 C CA . SER A 1 116 ? -26.023 -33.174 60.116 1.00 63.19 116 SER A CA 1
ATOM 919 C C . SER A 1 116 ? -27.236 -33.221 61.058 1.00 63.19 116 SER A C 1
ATOM 921 O O . SER A 1 116 ? -27.169 -32.652 62.144 1.00 63.19 116 SER A O 1
ATOM 923 N N . ASN A 1 117 ? -28.346 -33.841 60.639 1.00 57.00 117 ASN A N 1
ATOM 924 C CA . ASN A 1 117 ? -29.591 -33.956 61.417 1.00 57.00 117 ASN A CA 1
ATOM 925 C C . ASN A 1 117 ? -29.838 -35.380 61.963 1.00 57.00 117 ASN A C 1
ATOM 927 O O . ASN A 1 117 ? -30.941 -35.675 62.428 1.00 57.00 117 ASN A O 1
ATOM 931 N N . VAL A 1 118 ? -28.825 -36.251 61.898 1.00 53.16 118 VAL A N 1
ATOM 932 C CA . VAL A 1 118 ? -28.762 -37.578 62.539 1.00 53.16 118 VAL A CA 1
ATOM 933 C C . VAL A 1 118 ? -27.620 -37.560 63.546 1.00 53.16 118 VAL A C 1
ATOM 935 O O . VAL A 1 118 ? -27.813 -38.122 64.645 1.00 53.16 118 VAL A O 1
#

Foldseek 3Di:
DVVLVVVLVVLCVPPPCPRSVVVSVVSNVVVCCQQPPQVPNHRCVVVVVVVVCVVPDPDPPVPDCPVVVVVVVVVVVCVVVVVVVCVVVVDPPDPVNVVVVVVVVVVVVVVVVVVVVD

Secondary structure (DSSP, 8-state):
-HHHHHHHHHHHHHHHHHHHHHHHHHHHHHHHHHHH--GGGS-HHHHHHHHHHHHHS----TT---HHHHHHHHHHHHHHHHHHHHHHS-----HHHHHHHHHHHHHHHHHHHHHTT-

Sequence (118 aa):
MAGGAGLCFVLYKLLGLIWGAIPILAIAGFSLMLTFYRPNNKPFINMIEAGFKYFTKNKLYIWKKDKDKIKNDRMRIANESKNEAMGELGMKLSGSKLRDLAWSLDVLDLSKQKDSNV

Organism: NCBI:txid1618755